Protein AF-A0A3B3Y789-F1 (afdb_monomer_lite)

pLDDT: mean 80.93, std 13.87, range [46.16, 96.81]

Secondary structure (DSSP, 8-state):
-HHHHHHHHHHTB-TTT-SBPSSEEE-TTS-EEEHHHHHHHHHHHSS-B-TTT-PBPS-SSPEE-TTS-SS------TTT-PPP-EEETTTTEEE-HHHHHHH-TTS-EEEHHHHHHHHHHHHHHHHHHHHHHHHHHHHHHHHHHHHHT-

Foldseek 3Di:
D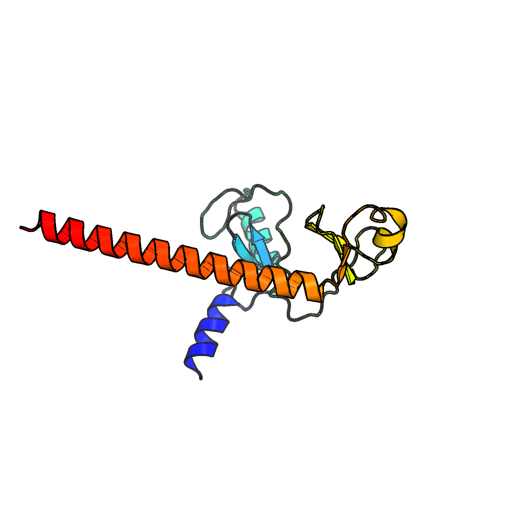VVVVVVVLVVQAAPQPRHGADQWFAAPVRHIHRPVRQVVVCVVVVANADPPPRHGGPDPDTHGDPPRDPDPDQDADPVPRAGFQKAFPVVRDTDGPVCCVPPDVVTDIDGPVVVVVVVVVVVVVVVVVVVVVVVVVVVVVVVVVVVVVD

Radius of gyration: 21.43 Å; chains: 1; bounding box: 45×42×57 Å

Organism: NCBI:txid48701

Structure (mmCIF, N/CA/C/O backbone):
data_AF-A0A3B3Y789-F1
#
_entry.id   AF-A0A3B3Y789-F1
#
loop_
_atom_site.group_PDB
_atom_site.id
_atom_site.type_symbol
_atom_site.label_atom_id
_atom_site.label_alt_id
_atom_site.label_comp_id
_atom_site.label_asym_id
_atom_site.label_entity_id
_atom_site.label_seq_id
_atom_site.pdbx_PDB_ins_code
_atom_site.Cartn_x
_atom_site.Cartn_y
_atom_site.Cartn_z
_atom_site.occupancy
_atom_site.B_iso_or_equiv
_atom_site.auth_seq_id
_atom_site.auth_comp_id
_atom_site.auth_asym_id
_atom_site.auth_atom_id
_atom_site.pdbx_PDB_model_num
ATOM 1 N N . MET A 1 1 ? 12.373 -3.901 26.995 1.00 46.16 1 MET A N 1
ATOM 2 C CA . MET A 1 1 ? 12.873 -4.333 25.666 1.00 46.16 1 MET A CA 1
ATOM 3 C C . MET A 1 1 ? 12.243 -5.641 25.188 1.00 46.16 1 MET A C 1
ATOM 5 O O . MET A 1 1 ? 11.983 -5.727 24.001 1.00 46.16 1 MET A O 1
ATOM 9 N N . ALA A 1 2 ? 11.931 -6.603 26.070 1.00 47.66 2 ALA A N 1
ATOM 10 C CA . ALA A 1 2 ? 11.267 -7.863 25.695 1.00 47.66 2 ALA A CA 1
ATOM 11 C C . ALA A 1 2 ? 9.770 -7.731 25.316 1.00 47.66 2 ALA A C 1
ATOM 13 O O . ALA A 1 2 ? 9.259 -8.516 24.522 1.00 47.66 2 ALA A O 1
ATOM 14 N N . GLU A 1 3 ? 9.063 -6.722 25.837 1.00 47.25 3 GLU A N 1
ATOM 15 C CA . GLU A 1 3 ? 7.634 -6.512 25.532 1.00 47.25 3 GLU A CA 1
ATOM 16 C C . GLU A 1 3 ? 7.398 -5.983 24.105 1.00 47.25 3 GLU A C 1
ATOM 18 O O . GLU A 1 3 ? 6.437 -6.375 23.450 1.00 47.25 3 GLU A O 1
ATOM 23 N N . ASN A 1 4 ? 8.319 -5.173 23.568 1.00 52.84 4 ASN A N 1
ATOM 24 C CA . ASN A 1 4 ? 8.231 -4.676 22.189 1.00 52.84 4 ASN A CA 1
ATOM 25 C C . ASN A 1 4 ? 8.496 -5.769 21.143 1.00 52.84 4 ASN A C 1
ATOM 27 O O . ASN A 1 4 ? 7.951 -5.694 20.045 1.00 52.84 4 ASN A O 1
ATOM 31 N N . THR A 1 5 ? 9.313 -6.778 21.464 1.00 57.31 5 THR A N 1
ATOM 32 C CA . THR A 1 5 ? 9.581 -7.909 20.561 1.00 57.31 5 THR A CA 1
ATOM 33 C C . THR A 1 5 ? 8.363 -8.815 20.407 1.00 57.31 5 THR A C 1
ATOM 35 O O . THR A 1 5 ? 8.026 -9.153 19.280 1.00 57.31 5 THR A O 1
ATOM 38 N N . ALA A 1 6 ? 7.633 -9.110 21.488 1.00 60.91 6 ALA A N 1
ATOM 39 C CA . ALA A 1 6 ? 6.424 -9.940 21.423 1.00 60.91 6 ALA A CA 1
ATOM 40 C C . ALA A 1 6 ? 5.292 -9.273 20.616 1.00 60.91 6 ALA A C 1
ATOM 42 O O . ALA A 1 6 ? 4.598 -9.918 19.830 1.00 60.91 6 ALA A O 1
ATOM 43 N N . VAL A 1 7 ? 5.133 -7.953 20.768 1.00 61.41 7 VAL A N 1
ATOM 44 C CA . VAL A 1 7 ? 4.184 -7.167 19.968 1.00 61.41 7 VAL A CA 1
ATOM 45 C C . VAL A 1 7 ? 4.569 -7.212 18.489 1.00 61.41 7 VAL A C 1
ATOM 47 O O . VAL A 1 7 ? 3.714 -7.487 17.649 1.00 61.41 7 VAL A O 1
ATOM 50 N N . LEU A 1 8 ? 5.848 -7.011 18.160 1.00 62.00 8 LEU A N 1
ATOM 51 C CA . LEU A 1 8 ? 6.326 -7.062 16.778 1.00 62.00 8 LEU A CA 1
ATOM 52 C C . LEU A 1 8 ? 6.169 -8.460 16.154 1.00 62.00 8 LEU A C 1
ATOM 54 O O . LEU A 1 8 ? 5.756 -8.565 15.005 1.00 62.00 8 LEU A O 1
ATOM 58 N N . GLU A 1 9 ? 6.427 -9.528 16.911 1.00 65.75 9 GLU A N 1
ATOM 59 C CA . GLU A 1 9 ? 6.245 -10.915 16.461 1.00 65.75 9 GLU A CA 1
ATOM 60 C C . GLU A 1 9 ? 4.791 -11.219 16.083 1.00 65.75 9 GLU A C 1
ATOM 62 O O . GLU A 1 9 ? 4.550 -11.887 15.077 1.00 65.75 9 GLU A O 1
ATOM 67 N N . SER A 1 10 ? 3.818 -10.660 16.814 1.00 66.25 10 SER A N 1
ATOM 68 C CA . SER A 1 10 ? 2.397 -10.805 16.474 1.00 66.25 10 SER A CA 1
ATOM 69 C C . SER A 1 10 ? 2.042 -10.172 15.123 1.00 66.25 10 SER A C 1
ATOM 71 O O . SER A 1 10 ? 1.288 -10.761 14.349 1.00 66.25 10 SER A O 1
ATOM 73 N N . PHE A 1 11 ? 2.651 -9.028 14.787 1.00 69.56 11 PHE A N 1
ATOM 74 C CA . PHE A 1 11 ? 2.436 -8.338 13.509 1.00 69.56 11 PHE A CA 1
ATOM 75 C C . PHE A 1 11 ? 3.104 -9.040 12.324 1.00 69.56 11 PHE A C 1
ATOM 77 O O . PHE A 1 11 ? 2.751 -8.784 11.176 1.00 69.56 11 PHE A O 1
ATOM 84 N N . LEU A 1 12 ? 4.057 -9.932 12.593 1.00 75.94 12 LEU A N 1
ATOM 85 C CA . LEU A 1 12 ? 4.789 -10.690 11.583 1.00 75.94 12 LEU A CA 1
ATOM 86 C C . LEU A 1 12 ? 4.290 -12.134 11.459 1.00 75.94 12 LEU A C 1
ATOM 88 O O . LEU A 1 12 ? 4.928 -12.939 10.779 1.00 75.94 12 LEU A O 1
ATOM 92 N N . SER A 1 13 ? 3.164 -12.465 12.096 1.00 83.94 13 SER A N 1
ATOM 93 C CA . SER A 1 13 ? 2.606 -13.815 12.129 1.00 83.94 13 SER A CA 1
ATOM 94 C C . SER A 1 13 ? 1.358 -13.950 11.257 1.00 83.94 13 SER A C 1
ATOM 96 O O . SER A 1 13 ? 0.477 -13.092 11.236 1.00 83.94 13 SER A O 1
ATOM 98 N N . CYS A 1 14 ? 1.261 -15.058 10.529 1.00 86.75 14 CYS A N 1
ATOM 99 C CA . CYS A 1 14 ? 0.092 -15.361 9.723 1.00 86.75 14 CYS A CA 1
ATOM 100 C C . CYS A 1 14 ? -1.045 -15.894 10.593 1.00 86.75 14 CYS A C 1
ATOM 102 O O . CYS A 1 14 ? -0.899 -16.919 11.246 1.00 86.75 14 CYS A O 1
ATOM 104 N N . HIS A 1 15 ? -2.231 -15.292 10.501 1.00 84.31 15 HIS A N 1
ATOM 105 C CA . HIS A 1 15 ? -3.414 -15.732 11.253 1.00 84.31 15 HIS A CA 1
ATOM 106 C C . HIS A 1 15 ? -3.969 -17.118 10.866 1.00 84.31 15 HIS A C 1
ATOM 108 O O . HIS A 1 15 ? -4.895 -17.598 11.512 1.00 84.31 15 HIS A O 1
ATOM 114 N N . VAL A 1 16 ? -3.448 -17.750 9.808 1.00 86.69 16 VAL A N 1
ATOM 115 C CA . VAL A 1 16 ? -3.881 -19.088 9.364 1.00 86.69 16 VAL A CA 1
ATOM 116 C C . VAL A 1 16 ? -2.952 -20.181 9.888 1.00 86.69 16 VAL A C 1
ATOM 118 O O . VAL A 1 16 ? -3.438 -21.190 10.387 1.00 86.69 16 VAL A O 1
ATOM 121 N N . CYS A 1 17 ? -1.631 -20.003 9.780 1.00 87.75 17 CYS A N 1
ATOM 122 C CA . CYS A 1 17 ? -0.660 -20.997 10.251 1.00 87.75 17 CYS A CA 1
ATOM 123 C C . CYS A 1 17 ? -0.012 -20.651 11.597 1.00 87.75 17 CYS A C 1
ATOM 125 O O . CYS A 1 17 ? 0.704 -21.482 12.138 1.00 87.75 17 CYS A O 1
ATOM 127 N N . SER A 1 18 ? -0.248 -19.450 12.130 1.00 84.19 18 SER A N 1
ATOM 128 C CA . SER A 1 18 ? 0.339 -18.925 13.373 1.00 84.19 18 SER A CA 1
ATOM 129 C C . SER A 1 18 ? 1.873 -18.893 13.392 1.00 84.19 18 SER A C 1
ATOM 131 O O . SER A 1 18 ? 2.484 -18.746 14.445 1.00 84.19 18 SER A O 1
ATOM 133 N N . GLU A 1 19 ? 2.501 -19.010 12.224 1.00 85.25 19 GLU A N 1
ATOM 134 C CA . GLU A 1 19 ? 3.946 -18.890 12.036 1.00 85.25 19 GLU A CA 1
ATOM 135 C C . GLU A 1 19 ? 4.287 -17.524 11.439 1.00 85.25 19 GLU A C 1
ATOM 137 O O . GLU A 1 19 ? 3.421 -16.841 10.884 1.00 85.25 19 GLU A O 1
ATOM 142 N N . THR A 1 20 ? 5.565 -17.145 11.491 1.00 81.62 20 THR A N 1
ATOM 143 C CA . THR A 1 20 ? 6.071 -15.977 10.764 1.00 81.62 20 THR A CA 1
ATOM 144 C C . THR A 1 20 ? 5.716 -16.068 9.278 1.00 81.62 20 THR A C 1
ATOM 146 O O . THR A 1 20 ? 5.804 -17.146 8.681 1.00 81.62 20 THR A O 1
ATOM 149 N N . PHE A 1 21 ? 5.317 -14.948 8.672 1.00 81.94 21 PHE A N 1
ATOM 150 C CA . PHE A 1 21 ? 4.915 -14.927 7.269 1.00 81.94 21 PHE A CA 1
ATOM 151 C C . PHE A 1 21 ? 5.984 -15.519 6.341 1.00 81.94 21 PHE A C 1
ATOM 153 O O . PHE A 1 21 ? 7.152 -15.132 6.362 1.00 81.94 21 PHE A O 1
ATOM 160 N N . ARG A 1 22 ? 5.549 -16.442 5.479 1.00 81.62 22 ARG A N 1
ATOM 161 C CA . ARG A 1 22 ? 6.324 -16.986 4.363 1.00 81.62 22 ARG A CA 1
ATOM 162 C C . ARG A 1 22 ? 5.665 -16.539 3.071 1.00 81.62 22 ARG A C 1
ATOM 164 O O . ARG A 1 22 ? 4.578 -17.023 2.758 1.00 81.62 22 ARG A O 1
ATOM 171 N N . ASP A 1 23 ? 6.332 -15.636 2.357 1.00 77.25 23 ASP A N 1
ATOM 172 C CA . ASP A 1 23 ? 5.824 -15.024 1.128 1.00 77.25 23 ASP A CA 1
ATOM 173 C C . ASP A 1 23 ? 4.433 -14.389 1.340 1.00 77.25 23 ASP A C 1
ATOM 175 O O . ASP A 1 23 ? 3.406 -14.956 0.950 1.00 77.25 23 ASP A O 1
ATOM 179 N N . PRO A 1 24 ? 4.375 -13.274 2.091 1.00 82.19 24 PRO A N 1
ATOM 180 C CA . PRO A 1 24 ? 3.126 -12.635 2.476 1.00 82.19 24 PRO A CA 1
ATOM 181 C C . PRO A 1 24 ? 2.371 -12.088 1.257 1.00 82.19 24 PRO A C 1
ATOM 183 O O . PRO A 1 24 ? 2.931 -11.464 0.355 1.00 82.19 24 PRO A O 1
ATOM 186 N N . VAL A 1 25 ? 1.059 -12.257 1.278 1.00 82.31 25 VAL A N 1
ATOM 187 C CA . VAL A 1 25 ? 0.138 -11.655 0.322 1.00 82.31 25 VAL A CA 1
ATOM 188 C C . VAL A 1 25 ? -0.944 -10.888 1.060 1.00 82.31 25 VAL A C 1
ATOM 190 O O . VAL A 1 25 ? -1.497 -11.374 2.050 1.00 82.31 25 VAL A O 1
ATOM 193 N N . SER A 1 26 ? -1.261 -9.703 0.549 1.00 83.62 26 SER A N 1
ATOM 194 C CA . SER A 1 26 ? -2.255 -8.792 1.105 1.00 83.62 26 SER A CA 1
ATOM 195 C C . SER A 1 26 ? -3.490 -8.733 0.216 1.00 83.62 26 SER A C 1
ATOM 197 O O . SER A 1 26 ? -3.426 -8.512 -0.997 1.00 83.62 26 SER A O 1
ATOM 199 N N . LEU A 1 27 ? -4.653 -8.919 0.837 1.00 82.75 27 LEU A N 1
ATOM 200 C CA . LEU A 1 27 ? -5.948 -8.729 0.182 1.00 82.75 27 LEU A CA 1
ATOM 201 C C . LEU A 1 27 ? -6.341 -7.248 0.161 1.00 82.75 27 LEU A C 1
ATOM 203 O O . LEU A 1 27 ? -5.851 -6.458 0.960 1.00 82.75 27 LEU A O 1
ATOM 207 N N . SER A 1 28 ? -7.335 -6.877 -0.654 1.00 79.75 28 SER A N 1
ATOM 208 C CA . SER A 1 28 ? -7.889 -5.506 -0.690 1.00 79.75 28 SER A CA 1
ATOM 209 C C . SER A 1 28 ? -8.486 -5.031 0.644 1.00 79.75 28 SER A C 1
ATOM 211 O O . SER A 1 28 ? -8.751 -3.849 0.833 1.00 79.75 28 SER A O 1
ATOM 213 N N . CYS A 1 29 ? -8.713 -5.949 1.585 1.00 83.31 29 CYS A N 1
ATOM 214 C CA . CYS A 1 29 ? -9.093 -5.639 2.960 1.00 83.31 29 CYS A CA 1
ATOM 215 C C . CYS A 1 29 ? -7.905 -5.393 3.909 1.00 83.31 29 CYS A C 1
ATOM 217 O O . CYS A 1 29 ? -8.142 -5.306 5.109 1.00 83.31 29 CYS A O 1
ATOM 219 N N . ASN A 1 30 ? -6.675 -5.314 3.387 1.00 79.25 30 ASN A N 1
ATOM 220 C CA . ASN A 1 30 ? -5.413 -5.100 4.108 1.00 79.25 30 ASN A CA 1
ATOM 221 C C . ASN A 1 30 ? -5.068 -6.175 5.152 1.00 79.25 30 ASN A C 1
ATOM 223 O O . ASN A 1 30 ? -4.294 -5.926 6.069 1.00 79.25 30 ASN A O 1
ATOM 227 N N . HIS A 1 31 ? -5.641 -7.372 5.018 1.00 85.44 31 HIS A N 1
ATOM 228 C CA . HIS A 1 31 ? -5.230 -8.533 5.800 1.00 85.44 31 HIS A CA 1
ATOM 229 C C . HIS A 1 31 ? -4.178 -9.325 5.028 1.00 85.44 31 HIS A C 1
ATOM 231 O O . HIS A 1 31 ? -4.399 -9.637 3.850 1.00 85.44 31 HIS A O 1
ATOM 237 N N . SER A 1 32 ? -3.094 -9.667 5.722 1.00 85.38 32 SER A N 1
ATOM 238 C CA . SER A 1 32 ? -1.949 -10.389 5.172 1.00 85.38 32 SER A CA 1
ATOM 239 C C . SER A 1 32 ? -1.960 -11.861 5.585 1.00 85.38 32 SER A C 1
ATOM 241 O O . SER A 1 32 ? -2.305 -12.212 6.717 1.00 85.38 32 SER A O 1
ATOM 243 N N . PHE A 1 33 ? -1.561 -12.737 4.664 1.00 87.44 33 PHE A N 1
ATOM 244 C CA . PHE A 1 33 ? -1.469 -14.189 4.851 1.00 87.44 33 PHE A CA 1
ATOM 245 C C . PHE A 1 33 ? -0.226 -14.725 4.147 1.00 87.44 33 PHE A C 1
ATOM 247 O O . PHE A 1 33 ? 0.250 -14.106 3.206 1.00 87.44 33 PHE A O 1
ATOM 254 N N . CYS A 1 34 ? 0.285 -15.895 4.532 1.00 87.56 34 CYS A N 1
ATOM 255 C CA . CYS A 1 34 ? 1.222 -16.605 3.658 1.00 87.56 34 CYS A CA 1
ATOM 256 C C . CYS A 1 34 ? 0.504 -16.958 2.348 1.00 87.56 34 CYS A C 1
ATOM 258 O O . CYS A 1 34 ? -0.630 -17.448 2.402 1.00 87.56 34 CYS A O 1
ATOM 260 N N . SER A 1 35 ? 1.167 -16.791 1.203 1.00 85.94 35 SER A N 1
ATOM 261 C CA . SER A 1 35 ? 0.619 -17.128 -0.120 1.00 85.94 35 SER A CA 1
ATOM 262 C C . SER A 1 35 ? -0.003 -18.533 -0.147 1.00 85.94 35 SER A C 1
ATOM 264 O O . SER A 1 35 ? -1.181 -18.714 -0.460 1.00 85.94 35 SER A O 1
ATOM 266 N N . SER A 1 36 ? 0.736 -19.523 0.363 1.00 88.25 36 SER A N 1
ATOM 267 C CA . SER A 1 36 ? 0.273 -20.914 0.460 1.00 88.25 36 SER A CA 1
ATOM 268 C C . SER A 1 36 ? -0.920 -21.118 1.402 1.00 88.25 36 SER A C 1
ATOM 270 O O . SER A 1 36 ? -1.747 -21.998 1.167 1.00 88.25 36 SER A O 1
ATOM 272 N N . CYS A 1 37 ? -1.029 -20.327 2.472 1.00 89.88 37 CYS A N 1
ATOM 273 C CA . CYS A 1 37 ? -2.140 -20.422 3.418 1.00 89.88 37 CYS A CA 1
ATOM 274 C C . CYS A 1 37 ? -3.426 -19.863 2.812 1.00 89.88 37 CYS A C 1
ATOM 276 O O . CYS A 1 37 ? -4.484 -20.479 2.939 1.00 89.88 37 CYS A O 1
ATOM 278 N N . LEU A 1 38 ? -3.327 -18.724 2.125 1.00 88.19 38 LEU A N 1
ATOM 279 C CA . LEU A 1 38 ? -4.458 -18.123 1.431 1.00 88.19 38 LEU A CA 1
ATOM 280 C C . LEU A 1 38 ? -4.944 -19.014 0.283 1.00 88.19 38 LEU A C 1
ATOM 282 O O . LEU A 1 38 ? -6.145 -19.249 0.164 1.00 88.19 38 LEU A O 1
ATOM 286 N N . GLN A 1 39 ? -4.020 -19.552 -0.517 1.00 87.25 39 GLN A N 1
ATOM 287 C CA . GLN A 1 39 ? -4.353 -20.434 -1.633 1.00 87.25 39 GLN A CA 1
ATOM 288 C C . GLN A 1 39 ? -5.100 -21.687 -1.160 1.00 87.25 39 GLN A C 1
ATOM 290 O O . GLN A 1 39 ? -6.194 -21.966 -1.650 1.00 87.25 39 GLN A O 1
ATOM 295 N N . LYS A 1 40 ? -4.571 -22.393 -0.151 1.00 90.12 40 LYS A N 1
ATOM 296 C CA . LYS A 1 40 ? -5.236 -23.573 0.428 1.00 90.12 40 LYS A CA 1
ATOM 297 C C . LYS A 1 40 ? -6.633 -23.246 0.950 1.00 90.12 40 LYS A C 1
ATOM 299 O O . LYS A 1 40 ? -7.557 -24.034 0.772 1.00 90.12 40 LYS A O 1
ATOM 304 N N . PHE A 1 41 ? -6.803 -22.088 1.586 1.00 89.38 41 PHE A N 1
ATOM 305 C CA . PHE A 1 41 ? -8.109 -21.652 2.073 1.00 89.38 41 PHE A CA 1
ATOM 306 C C . PHE A 1 41 ? -9.105 -21.429 0.923 1.00 89.38 41 PHE A C 1
ATOM 308 O O . PHE A 1 41 ? -10.253 -21.870 1.010 1.00 89.38 41 PHE A O 1
ATOM 315 N N . TRP A 1 42 ? -8.683 -20.788 -0.169 1.00 90.00 42 TRP A N 1
ATOM 316 C CA . TRP A 1 42 ? -9.528 -20.582 -1.352 1.00 90.00 42 TRP A CA 1
ATOM 317 C C . TRP A 1 42 ? -9.882 -21.883 -2.069 1.00 90.00 42 TRP A C 1
ATOM 319 O O . TRP A 1 42 ? -11.028 -22.052 -2.482 1.00 90.00 42 TRP A O 1
ATOM 329 N N . GLU A 1 43 ? -8.937 -22.817 -2.167 1.00 88.38 43 GLU A N 1
ATOM 330 C CA . GLU A 1 43 ? -9.172 -24.152 -2.727 1.00 88.38 43 GLU A CA 1
ATOM 331 C C . GLU A 1 43 ? -10.198 -24.940 -1.898 1.00 88.38 43 GLU A C 1
ATOM 333 O O . GLU A 1 43 ? -11.088 -25.574 -2.458 1.00 88.38 43 GLU A O 1
ATOM 338 N N . GLN A 1 44 ? -10.131 -24.853 -0.565 1.00 87.94 44 GLN A N 1
ATOM 339 C CA . GLN A 1 44 ? -11.061 -25.547 0.336 1.00 87.94 44 GLN A CA 1
ATOM 340 C C . GLN A 1 44 ? -12.463 -24.936 0.349 1.00 87.94 44 GLN A C 1
ATOM 342 O O . GLN A 1 44 ? -13.458 -25.651 0.435 1.00 87.94 44 GLN A O 1
ATOM 347 N N . THR A 1 45 ? -12.556 -23.608 0.310 1.00 85.12 45 THR A N 1
ATOM 348 C CA . THR A 1 45 ? -13.838 -22.899 0.439 1.00 85.12 45 THR A CA 1
ATOM 349 C C . THR A 1 45 ? -14.531 -22.652 -0.900 1.00 85.12 45 THR A C 1
ATOM 351 O O . THR A 1 45 ? -15.691 -22.231 -0.916 1.00 85.12 45 THR A O 1
ATOM 354 N N . GLY A 1 46 ? -13.837 -22.880 -2.021 1.00 84.38 46 GLY A N 1
ATOM 355 C CA . GLY A 1 46 ? -14.347 -22.635 -3.371 1.00 84.38 46 GLY A CA 1
ATOM 356 C C . GLY A 1 46 ? -14.658 -21.161 -3.651 1.00 84.38 46 GLY A C 1
ATOM 357 O O . GLY A 1 46 ? -15.366 -20.844 -4.604 1.00 84.38 46 GLY A O 1
ATOM 358 N N . ASN A 1 47 ? -14.177 -20.242 -2.809 1.00 85.12 47 ASN A N 1
ATOM 359 C CA . ASN A 1 47 ? -14.402 -18.812 -2.954 1.00 85.12 47 ASN A CA 1
ATOM 360 C C . ASN A 1 47 ? -13.150 -18.019 -2.572 1.00 85.12 47 ASN A C 1
ATOM 362 O O . ASN A 1 47 ? -12.339 -18.442 -1.755 1.00 85.12 47 ASN A O 1
ATOM 366 N N . LYS A 1 48 ? -13.007 -16.830 -3.161 1.00 84.69 48 LYS A N 1
ATOM 367 C CA . LYS A 1 48 ? -11.866 -15.940 -2.917 1.00 84.69 48 LYS A CA 1
ATOM 368 C C . LYS A 1 48 ? -12.119 -14.985 -1.745 1.00 84.69 48 LYS A C 1
ATOM 370 O O . LYS A 1 48 ? -11.915 -13.782 -1.886 1.00 84.69 48 LYS A O 1
ATOM 375 N N . ASN A 1 49 ? -12.632 -15.462 -0.611 1.00 88.44 49 ASN A N 1
ATOM 376 C CA . ASN A 1 49 ? -12.910 -14.597 0.543 1.00 88.44 49 ASN A CA 1
ATOM 377 C C . ASN A 1 49 ? -11.697 -14.454 1.469 1.00 88.44 49 ASN A C 1
ATOM 379 O O . ASN A 1 49 ? -10.811 -15.305 1.509 1.00 88.44 49 ASN A O 1
ATOM 383 N N . CYS A 1 50 ? -11.666 -13.363 2.232 1.00 87.56 50 CYS A N 1
ATOM 384 C CA . CYS A 1 50 ? -10.688 -13.168 3.295 1.00 87.56 50 CYS A CA 1
ATOM 385 C C . CYS A 1 50 ? -10.969 -14.107 4.486 1.00 87.56 50 CYS A C 1
ATOM 387 O O . CYS A 1 50 ? -12.088 -14.074 5.006 1.00 87.56 50 CYS A O 1
ATOM 389 N N . PRO A 1 51 ? -9.969 -14.858 4.989 1.00 88.44 51 PRO A N 1
ATOM 390 C CA . PRO A 1 51 ? -10.111 -15.688 6.190 1.00 88.44 51 PRO A CA 1
ATOM 391 C C . PRO A 1 51 ? -10.551 -14.927 7.451 1.00 88.44 51 PRO A C 1
ATOM 393 O O . PRO A 1 51 ? -11.210 -15.501 8.312 1.00 88.44 51 PRO A O 1
ATOM 396 N N . ILE A 1 52 ? -10.214 -13.635 7.562 1.00 88.12 52 ILE A N 1
ATOM 397 C CA . ILE A 1 52 ? -10.470 -12.833 8.770 1.00 88.12 52 ILE A CA 1
ATOM 398 C C . ILE A 1 52 ? -11.822 -12.125 8.692 1.00 88.12 52 ILE A C 1
ATOM 400 O O . ILE A 1 52 ? -12.683 -12.309 9.548 1.00 88.12 52 ILE A O 1
ATOM 404 N N . CYS A 1 53 ? -12.038 -11.316 7.654 1.00 87.81 53 CYS A N 1
ATOM 405 C CA . CYS A 1 53 ? -13.226 -10.463 7.561 1.00 87.81 53 CYS A CA 1
ATOM 406 C C . CYS A 1 53 ? -14.296 -10.981 6.594 1.00 87.81 53 CYS A C 1
ATOM 408 O O . CYS A 1 53 ? -15.312 -10.315 6.405 1.00 87.81 53 CYS A O 1
ATOM 410 N N . LYS A 1 54 ? -14.066 -12.132 5.941 1.00 86.19 54 LYS A N 1
ATOM 411 C CA . LYS A 1 54 ? -14.971 -12.773 4.964 1.00 86.19 54 LYS A CA 1
ATOM 412 C C . LYS A 1 54 ? -15.332 -11.915 3.748 1.00 86.19 54 LYS A C 1
ATOM 414 O O . LYS A 1 54 ? -16.143 -12.325 2.922 1.00 86.19 54 LYS A O 1
ATOM 419 N N . ARG A 1 55 ? -14.713 -10.740 3.592 1.00 85.00 55 ARG A N 1
ATOM 420 C CA . ARG A 1 55 ? -14.884 -9.883 2.418 1.00 85.00 55 ARG A CA 1
ATOM 421 C C . ARG A 1 55 ? -14.332 -10.602 1.188 1.00 85.00 55 ARG A C 1
ATOM 423 O O . ARG A 1 55 ? -13.223 -11.136 1.237 1.00 85.00 55 ARG A O 1
ATOM 430 N N . ARG A 1 56 ? -15.097 -10.594 0.095 1.00 82.69 56 ARG A N 1
ATOM 431 C CA . ARG A 1 56 ? -14.662 -11.132 -1.198 1.00 82.69 56 ARG A CA 1
ATOM 432 C C . ARG A 1 56 ? -13.452 -10.352 -1.701 1.00 82.69 56 ARG A C 1
ATOM 434 O O . ARG A 1 56 ? -13.494 -9.123 -1.755 1.00 82.69 56 ARG A O 1
ATOM 441 N N . SER A 1 57 ? -12.396 -11.066 -2.076 1.00 73.88 57 SER A N 1
ATOM 442 C CA . SER A 1 57 ? -11.261 -10.485 -2.781 1.00 73.88 57 SER A CA 1
ATOM 443 C C . SER A 1 57 ? -11.737 -9.943 -4.122 1.00 73.88 57 SER A C 1
ATOM 445 O O . SER A 1 57 ? -12.360 -10.655 -4.912 1.00 73.88 57 SER A O 1
ATOM 447 N N . SER A 1 58 ? -11.449 -8.669 -4.368 1.00 65.31 58 SER A N 1
ATOM 448 C CA . SER A 1 58 ? -11.777 -7.984 -5.620 1.00 65.31 58 SER A CA 1
ATOM 449 C C . SER A 1 58 ? -10.803 -8.328 -6.749 1.00 65.31 58 SER A C 1
ATOM 451 O O . SER A 1 58 ? -11.076 -8.003 -7.898 1.00 65.31 58 SER A O 1
ATOM 453 N N . ARG A 1 59 ? -9.651 -8.930 -6.425 1.00 57.81 59 ARG A N 1
ATOM 454 C CA . ARG A 1 59 ? -8.569 -9.216 -7.372 1.00 57.81 59 ARG A CA 1
ATOM 455 C C . ARG A 1 59 ? -8.395 -10.716 -7.542 1.00 57.81 59 ARG A C 1
ATOM 457 O O . ARG A 1 59 ? -8.494 -11.471 -6.570 1.00 57.81 59 ARG A O 1
ATOM 464 N N . GLU A 1 60 ? -8.149 -11.129 -8.783 1.00 55.03 60 GLU A N 1
ATOM 465 C CA . GLU A 1 60 ? -7.836 -12.521 -9.091 1.00 55.03 60 GLU A CA 1
ATOM 466 C C . GLU A 1 60 ? -6.482 -12.945 -8.526 1.00 55.03 60 GLU A C 1
ATOM 468 O O . GLU A 1 60 ? -6.378 -14.105 -8.122 1.00 55.03 60 GLU A O 1
ATOM 473 N N . ASP A 1 61 ? -5.548 -11.991 -8.427 1.00 56.88 61 ASP A N 1
ATOM 474 C CA . ASP A 1 61 ? -4.198 -12.139 -7.886 1.00 56.88 61 ASP A CA 1
ATOM 475 C C . ASP A 1 61 ? -4.005 -11.239 -6.637 1.00 56.88 61 ASP A C 1
ATOM 477 O O . ASP A 1 61 ? -4.222 -10.018 -6.714 1.00 56.88 61 ASP A O 1
ATOM 481 N N . PRO A 1 62 ? -3.703 -11.810 -5.455 1.00 57.16 62 PRO A N 1
ATOM 482 C CA . PRO A 1 62 ? -3.348 -11.061 -4.251 1.00 57.16 62 PRO A CA 1
ATOM 483 C C . PRO A 1 62 ? -2.134 -10.149 -4.466 1.00 57.16 62 PRO A C 1
ATOM 485 O O . PRO A 1 62 ? -1.192 -10.500 -5.165 1.00 57.16 62 PRO A O 1
ATOM 488 N N . PHE A 1 63 ? -2.114 -8.983 -3.819 1.00 56.09 63 PHE A N 1
ATOM 489 C CA . PHE A 1 63 ? -0.946 -8.103 -3.880 1.00 56.09 63 PHE A CA 1
ATOM 490 C C . PHE A 1 63 ? 0.196 -8.734 -3.070 1.00 56.09 63 PHE A C 1
ATOM 492 O O . PHE A 1 63 ? -0.017 -9.095 -1.912 1.00 56.09 63 PHE A O 1
ATOM 499 N N . ILE A 1 64 ? 1.392 -8.873 -3.649 1.00 55.41 64 ILE A N 1
ATOM 500 C CA . ILE A 1 64 ? 2.574 -9.336 -2.907 1.00 55.41 64 ILE A CA 1
ATOM 501 C C . ILE A 1 64 ? 2.955 -8.240 -1.913 1.00 55.41 64 ILE A C 1
ATOM 503 O O . ILE A 1 64 ? 3.256 -7.111 -2.308 1.00 55.41 64 ILE A O 1
ATOM 507 N N . ASP A 1 65 ? 2.926 -8.561 -0.622 1.00 55.25 65 ASP A N 1
ATOM 508 C CA . ASP A 1 65 ? 3.329 -7.615 0.409 1.00 55.25 65 ASP A CA 1
ATOM 509 C C . ASP A 1 65 ? 4.861 -7.566 0.479 1.00 55.25 65 ASP A C 1
ATOM 511 O O . ASP A 1 65 ? 5.519 -8.404 1.099 1.00 55.25 65 ASP A O 1
ATOM 515 N N . PHE A 1 66 ? 5.450 -6.578 -0.196 1.00 52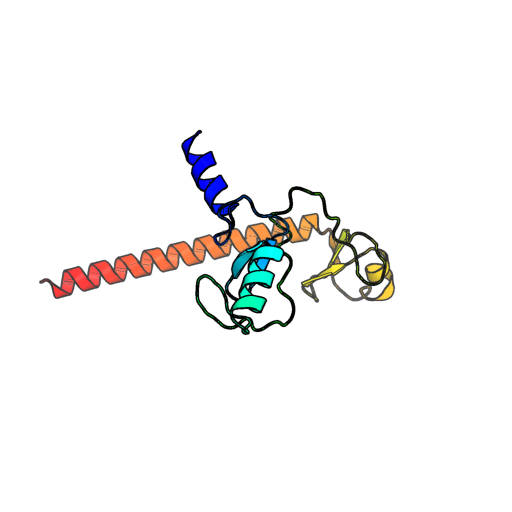.97 66 PHE A N 1
ATOM 516 C CA . PHE A 1 66 ? 6.900 -6.365 -0.236 1.00 52.97 66 PHE A CA 1
ATOM 517 C C . PHE A 1 66 ? 7.524 -6.140 1.153 1.00 52.97 66 PHE A C 1
ATOM 519 O O . PHE A 1 66 ? 8.742 -6.230 1.289 1.00 52.97 66 PHE A O 1
ATOM 526 N N . SER A 1 67 ? 6.722 -5.857 2.186 1.00 52.66 67 SER A N 1
ATOM 527 C CA . SER A 1 67 ? 7.212 -5.455 3.504 1.00 52.66 67 SER A CA 1
ATOM 528 C C . SER A 1 67 ? 7.650 -6.597 4.434 1.00 52.66 67 SER A C 1
ATOM 530 O O . SER A 1 67 ? 8.393 -6.312 5.371 1.00 52.66 67 SER A O 1
ATOM 532 N N . LEU A 1 68 ? 7.249 -7.864 4.219 1.00 53.09 68 LEU A N 1
ATOM 533 C CA . LEU A 1 68 ? 7.500 -8.944 5.210 1.00 53.09 68 LEU A CA 1
ATOM 534 C C . LEU A 1 68 ? 8.471 -10.040 4.743 1.00 53.09 68 LEU A C 1
ATOM 536 O O . LEU A 1 68 ? 8.769 -10.966 5.497 1.00 53.09 68 LEU A O 1
ATOM 540 N N . ASN A 1 69 ? 9.028 -9.933 3.535 1.00 47.50 69 ASN A N 1
ATOM 541 C CA . ASN A 1 69 ? 10.074 -10.846 3.082 1.00 47.50 69 ASN A CA 1
ATOM 542 C C . ASN A 1 69 ? 11.456 -10.354 3.557 1.00 47.50 69 ASN A C 1
ATOM 544 O O . ASN A 1 69 ? 11.999 -9.390 3.032 1.00 47.50 69 ASN A O 1
ATOM 548 N N . LYS A 1 70 ? 12.077 -11.081 4.498 1.00 47.44 70 LYS A N 1
ATOM 549 C CA . LYS A 1 70 ? 13.490 -10.916 4.924 1.00 47.44 70 LYS A CA 1
ATOM 550 C C . LYS A 1 70 ? 14.510 -11.208 3.800 1.00 47.44 70 LYS A C 1
ATOM 552 O O . LYS A 1 70 ? 15.715 -11.141 4.020 1.00 47.44 70 LYS A O 1
ATOM 557 N N . LEU A 1 71 ? 14.043 -11.570 2.606 1.00 48.00 71 LEU A N 1
ATOM 558 C CA . LEU A 1 71 ? 14.871 -11.793 1.430 1.00 48.00 71 LEU A CA 1
ATOM 559 C C . LEU A 1 71 ? 14.774 -10.551 0.547 1.00 48.00 71 LEU A C 1
ATOM 561 O O . LEU A 1 71 ? 13.675 -10.213 0.111 1.00 48.00 71 LEU A O 1
ATOM 565 N N . GLU A 1 72 ? 15.912 -9.899 0.308 1.00 48.19 72 GLU A N 1
ATOM 566 C CA . GLU A 1 72 ? 16.101 -8.722 -0.548 1.00 48.19 72 GLU A CA 1
ATOM 567 C C . GLU A 1 72 ? 15.589 -8.965 -1.980 1.00 48.19 72 GLU A C 1
ATOM 569 O O . GLU A 1 72 ? 16.347 -9.198 -2.924 1.00 48.19 72 GLU A O 1
ATOM 574 N N . ARG A 1 73 ? 14.270 -8.951 -2.173 1.00 53.06 73 ARG A N 1
ATOM 575 C CA . ARG A 1 73 ? 13.668 -9.003 -3.499 1.00 53.06 73 ARG A CA 1
ATOM 576 C C . ARG A 1 73 ? 13.794 -7.617 -4.108 1.00 53.06 73 ARG A C 1
ATOM 578 O O . ARG A 1 73 ? 13.068 -6.699 -3.740 1.00 53.06 73 ARG A O 1
ATOM 585 N N . LYS A 1 74 ? 14.750 -7.472 -5.028 1.00 58.22 74 LYS A N 1
ATOM 586 C CA . LYS A 1 74 ? 14.918 -6.259 -5.832 1.00 58.22 74 LYS A CA 1
ATOM 587 C C . LYS A 1 74 ? 13.637 -6.016 -6.627 1.00 58.22 74 LYS A C 1
ATOM 589 O O . LYS A 1 74 ? 13.254 -6.842 -7.452 1.00 58.22 74 LYS A O 1
ATOM 594 N N . VAL A 1 75 ? 12.983 -4.888 -6.367 1.00 69.62 75 VAL A N 1
ATOM 595 C CA . VAL A 1 75 ? 11.938 -4.362 -7.247 1.00 69.62 75 VAL A CA 1
ATOM 596 C C . VAL A 1 75 ? 12.616 -4.004 -8.568 1.00 69.62 75 VAL A C 1
ATOM 598 O O . VAL A 1 75 ? 13.555 -3.210 -8.580 1.00 69.62 75 VAL A O 1
ATOM 601 N N . VAL A 1 76 ? 12.171 -4.610 -9.666 1.00 81.31 76 VAL A N 1
ATOM 602 C CA . VAL A 1 76 ? 12.687 -4.347 -11.016 1.00 81.31 76 VAL A CA 1
ATOM 603 C C . VAL A 1 76 ? 11.552 -3.923 -11.937 1.00 81.31 76 VAL A C 1
ATOM 605 O O . VAL A 1 76 ? 10.394 -4.279 -11.728 1.00 81.31 76 VAL A O 1
ATOM 608 N N . CYS A 1 77 ? 11.875 -3.147 -12.963 1.00 82.19 77 CYS A N 1
ATOM 609 C CA . CYS A 1 77 ? 10.931 -2.776 -14.004 1.00 82.19 77 CYS A CA 1
ATOM 610 C C . CYS A 1 77 ? 10.523 -4.006 -14.823 1.00 82.19 77 CYS A C 1
ATOM 612 O O . CYS A 1 77 ? 11.383 -4.681 -15.379 1.00 82.19 77 CYS A O 1
ATOM 614 N N . GLU A 1 78 ? 9.220 -4.243 -14.988 1.00 78.75 78 GLU A N 1
ATOM 615 C CA . GLU A 1 78 ? 8.689 -5.381 -15.759 1.00 78.75 78 GLU A CA 1
ATOM 616 C C . GLU A 1 78 ? 9.172 -5.417 -17.217 1.00 78.75 78 GLU A C 1
ATOM 618 O O . GLU A 1 78 ? 9.320 -6.488 -17.797 1.00 78.75 78 GLU A O 1
ATOM 623 N N . LYS A 1 79 ? 9.421 -4.245 -17.818 1.00 82.88 79 LYS A N 1
ATOM 624 C CA . LYS A 1 79 ? 9.827 -4.133 -19.227 1.00 82.88 79 LYS A CA 1
ATOM 625 C C . LYS A 1 79 ? 11.331 -4.267 -19.441 1.00 82.88 79 LYS A C 1
ATOM 627 O O . LYS A 1 79 ? 11.748 -4.713 -20.503 1.00 82.88 79 LYS A O 1
ATOM 632 N N . HIS A 1 80 ? 12.133 -3.841 -18.467 1.00 80.19 80 HIS A N 1
ATOM 633 C CA . HIS A 1 80 ? 13.578 -3.665 -18.651 1.00 80.19 80 HIS A CA 1
ATOM 634 C C . HIS A 1 80 ? 14.422 -4.504 -17.689 1.00 80.19 80 HIS A C 1
ATOM 636 O O . HIS A 1 80 ? 15.631 -4.555 -17.855 1.00 80.19 80 HIS A O 1
ATOM 642 N N . SER A 1 81 ? 13.817 -5.145 -16.683 1.00 82.50 81 SER A N 1
ATOM 643 C CA . SER A 1 81 ? 14.510 -5.873 -15.607 1.00 82.50 81 SER A CA 1
ATOM 644 C C . SER A 1 81 ? 15.533 -5.034 -14.823 1.00 82.50 81 SER A C 1
ATOM 646 O O . SER A 1 81 ? 16.324 -5.576 -14.056 1.00 82.50 81 SER A O 1
ATOM 648 N N . GLU A 1 82 ? 15.478 -3.708 -14.969 1.00 81.88 82 GLU A N 1
ATOM 649 C CA . GLU A 1 82 ? 16.334 -2.745 -14.280 1.00 81.88 82 GLU A CA 1
ATOM 650 C C . GLU A 1 82 ? 15.684 -2.249 -12.992 1.00 81.88 82 GLU A C 1
ATOM 652 O O . GLU A 1 82 ? 14.463 -2.066 -12.923 1.00 81.88 82 GLU A O 1
ATOM 657 N N . VAL A 1 83 ? 16.504 -1.984 -11.976 1.00 83.31 83 VAL A N 1
ATOM 658 C CA . VAL A 1 83 ? 16.033 -1.434 -10.701 1.00 83.31 83 VAL A CA 1
ATOM 659 C C . VAL A 1 83 ? 15.604 0.025 -10.906 1.00 83.31 83 VAL A C 1
ATOM 661 O O . VAL A 1 83 ? 16.379 0.819 -11.445 1.00 83.31 83 VAL A O 1
ATOM 664 N N . PRO A 1 84 ? 14.379 0.409 -10.503 1.00 87.00 84 PRO A N 1
ATOM 665 C CA . PRO A 1 84 ? 13.971 1.805 -10.488 1.00 87.00 84 PRO A CA 1
ATOM 666 C C . PRO A 1 84 ? 14.860 2.640 -9.567 1.00 87.00 84 PRO A C 1
ATOM 668 O O . PRO A 1 84 ? 15.081 2.257 -8.423 1.00 87.00 84 PRO A O 1
ATOM 671 N N . TYR A 1 85 ? 15.336 3.779 -10.068 1.00 86.12 85 TYR A N 1
ATOM 672 C CA . TYR A 1 85 ? 16.096 4.767 -9.288 1.00 86.12 85 TYR A CA 1
ATOM 673 C C . TYR A 1 85 ? 15.350 6.106 -9.180 1.00 86.12 85 TYR A C 1
ATOM 675 O O . TYR A 1 85 ? 15.604 6.907 -8.285 1.00 86.12 85 TYR A O 1
ATOM 683 N N . TRP A 1 86 ? 14.371 6.321 -10.061 1.00 90.00 86 TRP A N 1
ATOM 684 C CA . TRP A 1 86 ? 13.626 7.568 -10.173 1.00 90.00 86 TRP A CA 1
ATOM 685 C C . TRP A 1 86 ? 12.161 7.379 -9.799 1.00 90.00 86 TRP A C 1
ATOM 687 O O . TRP A 1 86 ? 11.617 6.276 -9.859 1.00 90.00 86 TRP A O 1
ATOM 697 N N . PHE A 1 87 ? 11.505 8.468 -9.437 1.00 91.31 87 PHE A N 1
ATOM 698 C CA . PHE A 1 87 ? 10.081 8.552 -9.177 1.00 91.31 87 PHE A CA 1
ATOM 699 C C . PHE A 1 87 ? 9.484 9.643 -10.060 1.00 91.31 87 PHE A C 1
ATOM 701 O O . PHE A 1 87 ? 9.969 10.770 -10.073 1.00 91.31 87 PHE A O 1
ATOM 708 N N . CYS A 1 88 ? 8.443 9.304 -10.817 1.00 90.25 88 CYS A N 1
ATOM 709 C CA . CYS A 1 88 ? 7.684 10.273 -11.596 1.00 90.25 88 CYS A CA 1
ATOM 710 C C . CYS A 1 88 ? 6.543 10.815 -10.739 1.00 90.25 88 CYS A C 1
ATOM 712 O O . CYS A 1 88 ? 5.656 10.053 -10.350 1.00 90.25 88 CYS A O 1
ATOM 714 N N . GLU A 1 89 ? 6.556 12.118 -10.465 1.00 89.62 89 GLU A N 1
ATOM 715 C CA . GLU A 1 89 ? 5.532 12.765 -9.643 1.00 89.62 89 GLU A CA 1
ATOM 716 C C . GLU A 1 89 ? 4.183 12.855 -10.359 1.00 89.62 89 GLU A C 1
ATOM 718 O O . GLU A 1 89 ? 3.145 12.666 -9.726 1.00 89.62 89 GLU A O 1
ATOM 723 N N . ASP A 1 90 ? 4.192 13.074 -11.674 1.00 87.31 90 ASP A N 1
ATOM 724 C CA . ASP A 1 90 ? 2.966 13.216 -12.467 1.00 87.31 90 ASP A CA 1
ATOM 725 C C . ASP A 1 90 ? 2.155 11.913 -12.505 1.00 87.31 90 ASP A C 1
ATOM 727 O O . ASP A 1 90 ? 0.926 11.918 -12.439 1.00 87.31 90 ASP A O 1
ATOM 731 N N . GLU A 1 91 ? 2.851 10.777 -12.576 1.00 85.88 91 GLU A N 1
ATOM 732 C CA . GLU A 1 91 ? 2.239 9.447 -12.668 1.00 85.88 91 GLU A CA 1
ATOM 733 C C . GLU A 1 91 ? 2.284 8.657 -11.353 1.00 85.88 91 GLU A C 1
ATOM 735 O O . GLU A 1 91 ? 1.793 7.529 -11.300 1.00 85.88 91 GLU A O 1
ATOM 740 N N . GLN A 1 92 ? 2.878 9.226 -10.300 1.00 86.94 92 GLN A N 1
ATOM 741 C CA . GLN A 1 92 ? 3.014 8.622 -8.970 1.00 86.94 92 GLN A CA 1
ATOM 742 C C . GLN A 1 92 ? 3.578 7.187 -9.001 1.00 86.94 92 GLN A C 1
ATOM 744 O O . GLN A 1 92 ? 3.055 6.276 -8.352 1.00 86.94 92 GLN A O 1
ATOM 749 N N . ARG A 1 93 ? 4.652 6.957 -9.771 1.00 86.00 93 ARG A N 1
ATOM 750 C CA . ARG A 1 93 ? 5.270 5.624 -9.909 1.00 86.00 93 ARG A CA 1
ATOM 751 C C . ARG A 1 93 ? 6.789 5.654 -10.016 1.00 86.00 93 ARG A C 1
ATOM 753 O O . ARG A 1 93 ? 7.375 6.623 -10.491 1.00 86.00 93 ARG A O 1
ATOM 760 N N . ALA A 1 94 ? 7.416 4.544 -9.624 1.00 88.81 94 ALA A N 1
ATOM 761 C CA . ALA A 1 94 ? 8.851 4.337 -9.774 1.00 88.81 94 ALA A CA 1
ATOM 762 C C . ALA A 1 94 ? 9.228 4.079 -11.245 1.00 88.81 94 ALA A C 1
ATOM 764 O O . ALA A 1 94 ? 8.548 3.344 -11.968 1.00 88.81 94 ALA A O 1
ATOM 765 N N . VAL A 1 95 ? 10.332 4.676 -11.678 1.00 88.69 95 VAL A N 1
ATOM 766 C CA . VAL A 1 95 ? 10.818 4.709 -13.056 1.00 88.69 95 VAL A CA 1
ATOM 767 C C . VAL A 1 95 ? 12.261 4.198 -13.084 1.00 88.69 95 VAL A C 1
ATOM 769 O O . VAL A 1 95 ? 13.128 4.644 -12.331 1.00 88.69 95 VAL A O 1
ATOM 772 N N . CYS A 1 96 ? 12.522 3.212 -13.944 1.00 88.62 96 CYS A N 1
ATOM 773 C CA . CYS A 1 96 ? 13.884 2.743 -14.206 1.00 88.62 96 CYS A CA 1
ATOM 774 C C . CYS A 1 96 ? 14.636 3.692 -15.145 1.00 88.62 96 CYS A C 1
ATOM 776 O O . CYS A 1 96 ? 13.980 4.393 -15.922 1.00 88.62 96 CYS A O 1
ATOM 778 N N . PRO A 1 97 ? 15.982 3.668 -15.142 1.00 82.81 97 PRO A N 1
ATOM 779 C CA . PRO A 1 97 ? 16.785 4.553 -15.984 1.00 82.81 97 PRO A CA 1
ATOM 780 C C . PRO A 1 97 ? 16.372 4.513 -17.462 1.00 82.81 97 PRO A C 1
ATOM 782 O O . PRO A 1 97 ? 16.272 5.541 -18.112 1.00 82.81 97 PRO A O 1
ATOM 785 N N . VAL A 1 98 ? 16.017 3.340 -17.996 1.00 82.88 98 VAL A N 1
ATOM 786 C CA . VAL A 1 98 ? 15.604 3.196 -19.406 1.00 82.88 98 VAL A CA 1
ATOM 787 C C . VAL A 1 98 ? 14.255 3.875 -19.701 1.00 82.88 98 VAL A C 1
ATOM 789 O O . VAL A 1 98 ? 14.082 4.511 -20.746 1.00 82.88 98 VAL A O 1
ATOM 792 N N . CYS A 1 99 ? 13.289 3.762 -18.781 1.00 82.06 99 CYS A N 1
ATOM 793 C CA . CYS A 1 99 ? 11.973 4.396 -18.921 1.00 82.06 99 CYS A CA 1
ATOM 794 C C . CYS A 1 99 ? 12.059 5.920 -18.811 1.00 82.06 99 CYS A C 1
ATOM 796 O O . CYS A 1 99 ? 11.316 6.608 -19.509 1.00 82.06 99 CYS A O 1
ATOM 798 N N . GLU A 1 100 ? 12.942 6.429 -17.951 1.00 75.50 100 GLU A N 1
ATOM 799 C CA . GLU A 1 100 ? 13.174 7.864 -17.779 1.00 75.50 100 GLU A CA 1
ATOM 800 C C . GLU A 1 100 ? 13.528 8.510 -19.125 1.00 75.50 100 GLU A C 1
ATOM 802 O O . GLU A 1 100 ? 12.822 9.406 -19.589 1.00 75.50 100 GLU A O 1
ATOM 807 N N . PHE A 1 101 ? 14.539 7.961 -19.809 1.00 67.25 101 PHE A N 1
ATOM 808 C CA . PHE A 1 101 ? 15.001 8.476 -21.098 1.00 67.25 101 PHE A CA 1
ATOM 809 C C . PHE A 1 101 ? 13.964 8.376 -22.213 1.00 67.25 101 PHE A C 1
ATOM 811 O O . PHE A 1 101 ? 13.980 9.203 -23.116 1.00 67.25 101 PHE A O 1
ATOM 818 N N . SER A 1 102 ? 13.095 7.368 -22.205 1.00 71.44 102 SER A N 1
ATOM 819 C CA . SER A 1 102 ? 12.264 7.065 -23.381 1.00 71.44 102 SER A CA 1
ATOM 820 C C . SER A 1 102 ? 10.822 7.556 -23.265 1.00 71.44 102 SER A C 1
ATOM 822 O O . SER A 1 102 ? 10.194 7.833 -24.282 1.00 71.44 102 SER A O 1
ATOM 824 N N . LEU A 1 103 ? 10.272 7.629 -22.048 1.00 73.50 103 LEU A N 1
ATOM 825 C CA . LEU A 1 103 ? 8.832 7.819 -21.821 1.00 73.50 103 LEU A CA 1
ATOM 826 C C . LEU A 1 103 ? 8.495 8.967 -20.860 1.00 73.50 103 LEU A C 1
ATOM 828 O O . LEU A 1 103 ? 7.336 9.359 -20.804 1.00 73.50 103 LEU A O 1
ATOM 832 N N . HIS A 1 104 ? 9.468 9.499 -20.113 1.00 78.12 104 HIS A N 1
ATOM 833 C CA . HIS A 1 104 ? 9.219 10.486 -19.053 1.00 78.12 104 HIS A CA 1
ATOM 834 C C . HIS A 1 104 ? 10.005 11.796 -19.216 1.00 78.12 104 HIS A C 1
ATOM 836 O O . HIS A 1 104 ? 10.104 12.563 -18.267 1.00 78.12 104 HIS A O 1
ATOM 842 N N . GLN A 1 105 ? 10.524 12.101 -20.411 1.00 76.81 105 GLN A N 1
ATOM 843 C CA . GLN A 1 105 ? 11.312 13.324 -20.652 1.00 76.81 105 GLN A CA 1
ATOM 844 C C . GLN A 1 105 ? 10.545 14.625 -20.357 1.00 76.81 105 GLN A C 1
ATOM 846 O O . GLN A 1 105 ? 11.149 15.636 -20.013 1.00 76.81 105 GLN A O 1
ATOM 851 N N . SER A 1 106 ? 9.221 14.613 -20.526 1.00 83.25 106 SER A N 1
ATOM 852 C CA . SER A 1 106 ? 8.345 15.761 -20.270 1.00 83.25 106 SER A CA 1
ATOM 853 C C . SER A 1 106 ? 7.724 15.765 -18.874 1.00 83.25 106 SER A C 1
ATOM 855 O O . SER A 1 106 ? 6.939 16.663 -18.580 1.00 83.25 106 SER A O 1
ATOM 857 N N . HIS A 1 107 ? 8.006 14.758 -18.045 1.00 89.94 107 HIS A N 1
ATOM 858 C CA . HIS A 1 107 ? 7.425 14.619 -16.713 1.00 89.94 107 HIS A CA 1
ATOM 859 C C . HIS A 1 107 ? 8.417 15.049 -15.639 1.00 89.94 107 HIS A C 1
ATOM 861 O O . HIS A 1 107 ? 9.633 14.930 -15.806 1.00 89.94 107 HIS A O 1
ATOM 867 N N . LYS A 1 108 ? 7.896 15.515 -14.504 1.00 88.75 108 LYS A N 1
ATOM 868 C CA . LYS A 1 108 ? 8.727 15.783 -13.335 1.00 88.75 108 LYS A CA 1
ATOM 869 C C . LYS A 1 108 ? 9.156 14.450 -12.723 1.00 88.75 108 LYS A C 1
ATOM 871 O O . LYS A 1 108 ? 8.338 13.690 -12.194 1.00 88.75 108 LYS A O 1
ATOM 876 N N . VAL A 1 109 ? 10.451 14.165 -12.830 1.00 91.25 109 VAL A N 1
ATOM 877 C CA . VAL A 1 109 ? 11.106 12.993 -12.244 1.00 91.25 109 VAL A CA 1
ATOM 878 C C . VAL A 1 109 ? 12.121 13.433 -11.193 1.00 91.25 109 VAL A C 1
ATOM 880 O O . VAL A 1 109 ? 12.850 14.402 -11.392 1.00 91.25 109 VAL A O 1
ATOM 883 N N . VAL A 1 110 ? 12.145 12.730 -10.065 1.00 91.38 110 VAL A N 1
ATOM 884 C CA . VAL A 1 110 ? 13.036 12.986 -8.921 1.00 91.38 110 VAL A CA 1
ATOM 885 C C . VAL A 1 110 ? 13.647 11.668 -8.429 1.00 91.38 110 VAL A C 1
ATOM 887 O O . VAL A 1 110 ? 13.100 10.604 -8.736 1.00 91.38 110 VAL A O 1
ATOM 890 N N . PRO A 1 111 ? 14.770 11.671 -7.688 1.00 92.00 111 PRO A N 1
ATOM 891 C CA . PRO A 1 111 ? 15.286 10.462 -7.046 1.00 92.00 111 PRO A CA 1
ATOM 892 C C . PRO A 1 111 ? 14.243 9.815 -6.123 1.00 92.00 111 PRO A C 1
ATOM 894 O O . PRO A 1 111 ? 13.492 10.512 -5.434 1.00 92.00 111 PRO A O 1
ATOM 897 N N . ILE A 1 112 ? 14.210 8.480 -6.064 1.00 90.25 112 ILE A N 1
ATOM 898 C CA . ILE A 1 112 ? 13.270 7.760 -5.185 1.00 90.25 112 ILE A CA 1
ATOM 899 C C . ILE A 1 112 ? 13.477 8.149 -3.720 1.00 90.25 112 ILE A C 1
ATOM 901 O O . ILE A 1 112 ? 12.505 8.284 -2.982 1.00 90.25 112 ILE A O 1
ATOM 905 N N . GLU A 1 113 ? 14.719 8.344 -3.284 1.00 88.31 113 GLU A N 1
ATOM 906 C CA . GLU A 1 113 ? 15.041 8.695 -1.901 1.00 88.31 113 GLU A CA 1
ATOM 907 C C . GLU A 1 113 ? 14.412 10.031 -1.492 1.00 88.31 113 GLU A C 1
ATOM 909 O O . GLU A 1 113 ? 13.905 10.158 -0.375 1.00 88.31 113 GLU A O 1
ATOM 914 N N . GLU A 1 114 ? 14.407 11.000 -2.409 1.00 92.50 114 GLU A N 1
ATOM 915 C CA . GLU A 1 114 ? 13.805 12.319 -2.219 1.00 92.50 114 GLU A CA 1
ATOM 916 C C . GLU A 1 114 ? 12.283 12.202 -2.104 1.00 92.50 114 GLU A C 1
ATOM 918 O O . GLU A 1 114 ? 11.719 12.571 -1.071 1.00 92.50 114 GLU A O 1
ATOM 923 N N . ALA A 1 115 ? 11.639 11.557 -3.084 1.00 91.44 115 ALA A N 1
ATOM 924 C CA . ALA A 1 115 ? 10.195 11.319 -3.066 1.00 91.44 115 ALA A CA 1
ATOM 925 C C . ALA A 1 115 ? 9.751 10.556 -1.806 1.00 91.44 115 ALA A C 1
ATOM 927 O O . ALA A 1 115 ? 8.748 10.892 -1.178 1.00 91.44 115 ALA A O 1
ATOM 928 N N . VAL A 1 116 ? 10.513 9.542 -1.383 1.00 89.62 116 VAL A N 1
ATOM 929 C CA . VAL A 1 116 ? 10.236 8.780 -0.157 1.00 89.62 116 VAL A CA 1
ATOM 930 C C . VAL A 1 116 ? 10.311 9.672 1.078 1.00 89.62 116 VAL A C 1
ATOM 932 O O . VAL A 1 116 ? 9.501 9.504 1.993 1.00 89.62 116 VAL A O 1
ATOM 935 N N . SER A 1 117 ? 11.279 10.584 1.140 1.00 91.50 117 SER A N 1
ATOM 936 C CA . SER A 1 117 ? 11.430 11.501 2.269 1.00 91.50 117 SER A CA 1
ATOM 937 C C . SER A 1 117 ? 10.236 12.454 2.363 1.00 91.50 117 SER A C 1
ATOM 939 O O . SER A 1 117 ? 9.600 12.545 3.416 1.00 91.50 117 SER A O 1
ATOM 941 N N . GLU A 1 118 ? 9.858 13.079 1.247 1.00 91.50 118 GLU A N 1
ATOM 942 C CA . GLU A 1 118 ? 8.726 14.010 1.187 1.00 91.50 118 GLU A CA 1
ATOM 943 C C . GLU A 1 118 ? 7.391 13.325 1.498 1.00 91.50 118 GLU A C 1
ATOM 945 O O . GLU A 1 118 ? 6.637 13.781 2.362 1.00 91.50 118 GLU A O 1
ATOM 950 N N . LEU A 1 119 ? 7.121 12.175 0.872 1.00 89.81 119 LEU A N 1
ATOM 951 C CA . LEU A 1 119 ? 5.895 11.408 1.106 1.00 89.81 119 LEU A CA 1
ATOM 952 C C . LEU A 1 119 ? 5.776 10.946 2.563 1.00 89.81 119 LEU A C 1
ATOM 954 O O . LEU A 1 119 ? 4.677 10.923 3.122 1.00 89.81 119 LEU A O 1
ATOM 958 N N . LYS A 1 120 ? 6.896 10.599 3.211 1.00 92.50 120 LYS A N 1
ATOM 959 C CA . LYS A 1 120 ? 6.905 10.246 4.638 1.00 92.50 120 LYS A CA 1
ATOM 960 C C . LYS A 1 120 ? 6.532 11.430 5.520 1.00 92.50 120 LYS A C 1
ATOM 962 O O . LYS A 1 120 ? 5.772 11.241 6.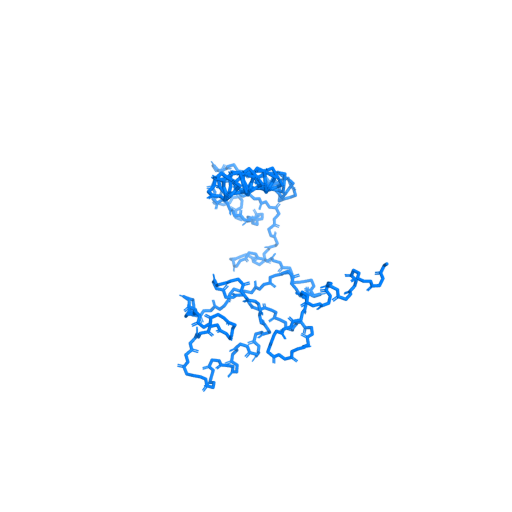470 1.00 92.50 120 LYS A O 1
ATOM 967 N N . GLU A 1 121 ? 7.057 12.621 5.248 1.00 94.31 121 GLU A N 1
ATOM 968 C CA . GLU A 1 121 ? 6.710 13.820 6.018 1.00 94.31 121 GLU A CA 1
ATOM 969 C C . GLU A 1 121 ? 5.246 14.216 5.812 1.00 94.31 121 GLU A C 1
ATOM 971 O O . GLU A 1 121 ? 4.533 14.465 6.791 1.00 94.31 121 GLU A O 1
ATOM 976 N N . GLN A 1 122 ? 4.757 14.147 4.572 1.00 94.00 122 GLN A N 1
ATOM 977 C CA . GLN A 1 122 ? 3.347 14.365 4.265 1.00 94.00 122 GLN A CA 1
ATOM 978 C C . GLN A 1 122 ? 2.457 13.396 5.057 1.00 94.00 122 GLN A C 1
ATOM 980 O O . GLN A 1 122 ? 1.575 13.833 5.801 1.00 94.00 122 GLN A O 1
ATOM 985 N N . LEU A 1 123 ? 2.761 12.094 5.018 1.00 94.56 123 LEU A N 1
ATOM 986 C CA . LEU A 1 123 ? 2.011 11.074 5.752 1.00 94.56 123 LEU A CA 1
ATOM 987 C C . LEU A 1 123 ? 2.017 11.314 7.269 1.00 94.56 123 LEU A C 1
ATOM 989 O O . LEU A 1 123 ? 0.983 11.169 7.923 1.00 94.56 123 LEU A O 1
ATOM 993 N N . LYS A 1 124 ? 3.161 11.696 7.854 1.00 94.75 124 LYS A N 1
ATOM 994 C CA . LYS A 1 124 ? 3.252 12.030 9.287 1.00 94.75 124 LYS A CA 1
ATOM 995 C C . LYS A 1 124 ? 2.346 13.206 9.644 1.00 94.75 124 LYS A C 1
ATOM 997 O O . LYS A 1 124 ? 1.666 13.162 10.674 1.00 94.75 124 LYS A O 1
ATOM 1002 N N . SER A 1 125 ? 2.335 14.243 8.809 1.00 96.00 125 SER A N 1
ATOM 1003 C CA . SER A 1 125 ? 1.501 15.427 9.021 1.00 96.00 125 SER A CA 1
ATOM 1004 C C . SER A 1 125 ? 0.006 15.085 8.965 1.00 96.00 125 SER A C 1
ATOM 1006 O O . SER A 1 125 ? -0.752 15.459 9.867 1.00 96.00 125 SER A O 1
ATOM 1008 N N . ASP A 1 126 ? -0.397 14.270 7.989 1.00 95.56 126 ASP A N 1
ATOM 1009 C CA . ASP A 1 126 ? -1.780 13.838 7.802 1.00 95.56 126 ASP A CA 1
ATOM 1010 C C . ASP A 1 126 ? -2.244 12.938 8.950 1.00 95.56 126 ASP A C 1
ATOM 1012 O O . ASP A 1 126 ? -3.330 13.134 9.505 1.00 95.56 126 ASP A O 1
ATOM 1016 N N . LEU A 1 127 ? -1.394 12.004 9.389 1.00 96.00 127 LEU A N 1
ATOM 1017 C CA . LEU A 1 127 ? -1.664 11.161 10.554 1.00 96.00 127 LEU A CA 1
ATOM 1018 C C . LEU A 1 127 ? -1.873 11.991 11.823 1.00 96.00 127 LEU A C 1
ATOM 1020 O O . LEU A 1 127 ? -2.814 11.723 12.574 1.00 96.00 127 LEU A O 1
ATOM 1024 N N . LYS A 1 128 ? -1.044 13.014 12.058 1.00 95.81 128 LYS A N 1
ATOM 1025 C CA . LYS A 1 128 ? -1.196 13.915 13.208 1.00 95.81 128 LYS A CA 1
ATOM 1026 C C . LYS A 1 128 ? -2.520 14.682 13.142 1.00 95.81 128 LYS A C 1
ATOM 1028 O O . LYS A 1 128 ? -3.278 14.683 14.109 1.00 95.81 128 LYS A O 1
ATOM 1033 N N . SER A 1 129 ? -2.846 15.247 11.980 1.00 96.75 129 SER A N 1
ATOM 1034 C CA . SER A 1 129 ? -4.114 15.951 11.740 1.00 96.75 129 SER A CA 1
ATOM 1035 C C . SER A 1 129 ? -5.336 15.060 12.005 1.00 96.75 129 SER A C 1
ATOM 1037 O O . SER A 1 129 ? -6.288 15.470 12.679 1.00 96.75 129 SER A O 1
ATOM 1039 N N . LEU A 1 130 ? -5.309 13.810 11.532 1.00 95.88 130 LEU A N 1
ATOM 1040 C CA . LEU A 1 130 ? -6.378 12.839 11.772 1.00 95.88 130 LEU A CA 1
ATOM 1041 C C . LEU A 1 130 ? -6.487 12.441 13.251 1.00 95.88 130 LEU A C 1
ATOM 1043 O O . LEU A 1 130 ? -7.600 12.317 13.770 1.00 95.88 130 LEU A O 1
ATOM 1047 N N . GLN A 1 131 ? -5.362 12.279 13.951 1.00 96.19 131 GLN A N 1
ATOM 1048 C CA . GLN A 1 131 ? -5.356 11.999 15.390 1.00 96.19 131 GLN A CA 1
ATOM 1049 C C . GLN A 1 131 ? -5.964 13.147 16.199 1.00 96.19 131 GLN A C 1
ATOM 1051 O O . GLN A 1 131 ? -6.782 12.893 17.087 1.00 96.19 131 GLN A O 1
ATOM 1056 N N . ASP A 1 132 ? -5.637 14.393 15.860 1.00 95.62 132 ASP A N 1
ATOM 1057 C CA . ASP A 1 132 ? -6.190 15.575 16.520 1.00 95.62 132 ASP A CA 1
ATOM 1058 C C . ASP A 1 132 ? -7.702 15.684 16.296 1.00 95.62 132 ASP A C 1
ATOM 1060 O O . ASP A 1 132 ? -8.459 15.897 17.247 1.00 95.62 132 ASP A O 1
ATOM 1064 N N . LYS A 1 133 ? -8.171 15.463 15.059 1.00 95.75 133 LYS A N 1
ATOM 1065 C CA . LYS A 1 133 ? -9.610 15.418 14.737 1.00 95.75 133 LYS A CA 1
ATOM 1066 C C . LYS A 1 133 ? -10.338 14.336 1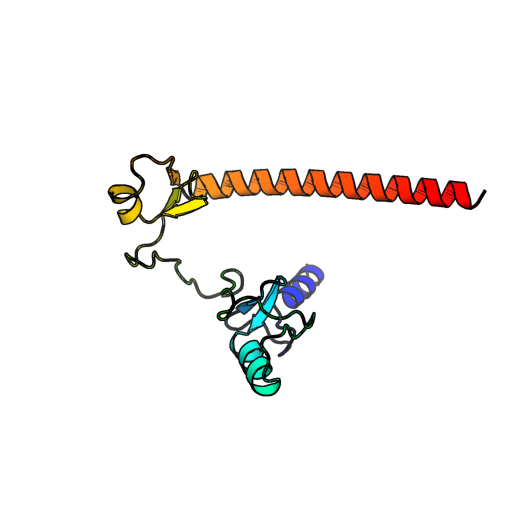5.535 1.00 95.75 133 LYS A C 1
ATOM 1068 O O . LYS A 1 133 ? -11.382 14.611 16.124 1.00 95.75 133 LYS A O 1
ATOM 1073 N N . ARG A 1 134 ? -9.771 13.129 15.615 1.00 96.81 134 ARG A N 1
ATOM 1074 C CA . ARG A 1 134 ? -10.321 12.026 16.417 1.00 96.81 134 ARG A CA 1
ATOM 1075 C C . ARG A 1 134 ? -10.412 12.396 17.899 1.00 96.81 134 ARG A C 1
ATOM 1077 O O . ARG A 1 134 ? -11.414 12.096 18.541 1.00 96.81 134 ARG A O 1
ATOM 1084 N N . ASN A 1 135 ? -9.379 13.028 18.455 1.00 95.25 135 ASN A N 1
ATOM 1085 C CA . ASN A 1 135 ? -9.356 13.409 19.868 1.00 95.25 135 ASN A CA 1
ATOM 1086 C C . ASN A 1 135 ? -10.398 14.497 20.174 1.00 95.25 135 ASN A C 1
ATOM 1088 O O . ASN A 1 135 ? -11.099 14.391 21.178 1.00 95.25 135 ASN A O 1
ATOM 1092 N N . LYS A 1 136 ? -10.561 15.482 19.279 1.00 95.81 136 LYS A N 1
ATOM 1093 C CA . LYS A 1 136 ? -11.628 16.491 19.373 1.00 95.81 136 LYS A CA 1
ATOM 1094 C C . LYS A 1 136 ? -13.015 15.853 19.342 1.00 95.81 136 LYS A C 1
ATOM 1096 O O . LYS A 1 136 ? -13.837 16.173 20.189 1.00 95.81 136 LYS A O 1
ATOM 1101 N N . HIS A 1 137 ? -13.255 14.909 18.429 1.00 94.56 137 HIS A N 1
ATOM 1102 C CA . HIS A 1 137 ? -14.534 14.195 18.360 1.00 94.56 137 HIS A CA 1
ATOM 1103 C C . HIS A 1 137 ? -14.844 13.445 19.663 1.00 94.56 137 HIS A C 1
ATOM 1105 O O . HIS A 1 137 ? -15.933 13.588 20.204 1.00 94.56 137 HIS A O 1
ATOM 1111 N N . LYS A 1 138 ? -13.862 12.723 20.221 1.00 94.44 138 LYS A N 1
ATOM 1112 C CA . LYS A 1 138 ? -14.008 12.041 21.519 1.00 94.44 138 LYS A CA 1
ATOM 1113 C C . LYS A 1 138 ? -14.286 13.001 22.675 1.00 94.44 138 LYS A C 1
ATOM 1115 O O . LYS A 1 138 ? -14.935 12.617 23.639 1.00 94.44 138 LYS A O 1
ATOM 1120 N N . GLN A 1 139 ? -13.747 14.219 22.628 1.00 93.75 139 GLN A N 1
ATOM 1121 C CA . GLN A 1 139 ? -14.019 15.225 23.651 1.00 93.75 139 GLN A CA 1
ATOM 1122 C C . GLN A 1 139 ? -15.457 15.736 23.553 1.00 93.75 139 GLN A C 1
ATOM 1124 O O . GLN A 1 139 ? -16.125 15.818 24.575 1.00 93.75 139 GLN A O 1
ATOM 1129 N N . VAL A 1 140 ? -15.934 16.015 22.336 1.00 95.25 140 VAL A N 1
ATOM 1130 C CA . VAL A 1 140 ? -17.323 16.433 22.095 1.00 95.25 140 VAL A CA 1
ATOM 1131 C C . VAL A 1 140 ? -18.309 15.347 22.530 1.00 95.25 140 VAL A C 1
ATOM 1133 O O . VAL A 1 140 ? -19.279 15.650 23.214 1.00 95.25 140 VAL A O 1
ATOM 1136 N N . GLU A 1 141 ? -18.030 14.087 22.198 1.00 93.81 141 GLU A N 1
ATOM 1137 C CA . GLU A 1 141 ? -18.836 12.929 22.605 1.00 93.81 141 GLU A CA 1
ATOM 1138 C C . GLU A 1 141 ? -18.960 12.836 24.133 1.00 93.81 141 GLU A C 1
ATOM 1140 O O . GLU A 1 141 ? -20.068 12.824 24.653 1.00 93.81 141 GLU A O 1
ATOM 1145 N N . LYS A 1 142 ? -17.840 12.940 24.865 1.00 92.88 142 LYS A N 1
ATOM 1146 C CA . LYS A 1 142 ? -17.859 12.985 26.337 1.00 92.88 142 LYS A CA 1
ATOM 1147 C C . LYS A 1 142 ? -18.686 14.144 26.883 1.00 92.88 142 LYS A C 1
ATOM 1149 O O . LYS A 1 142 ? -19.508 13.939 27.762 1.00 92.88 142 LYS A O 1
ATOM 1154 N N . THR A 1 143 ? -18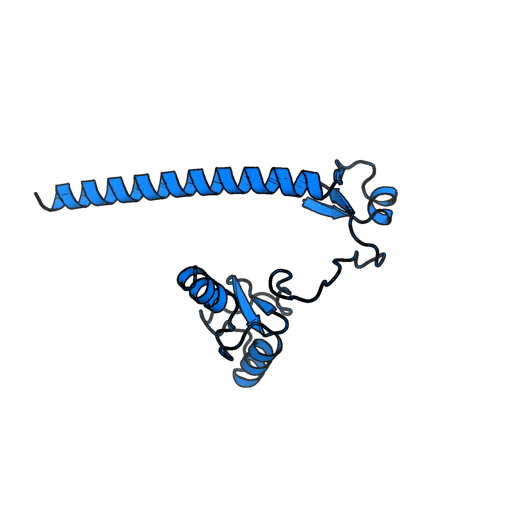.497 15.354 26.349 1.00 92.94 143 THR A N 1
ATOM 1155 C CA . THR A 1 143 ? -19.267 16.517 26.817 1.00 92.94 143 THR A CA 1
ATOM 1156 C C . THR A 1 143 ? -20.760 16.378 26.536 1.00 92.94 143 THR A C 1
ATOM 1158 O O . THR A 1 143 ? -21.568 16.898 27.294 1.00 92.94 143 THR A O 1
ATOM 1161 N N . TYR A 1 144 ? -21.137 15.695 25.454 1.00 90.50 144 TYR A N 1
ATOM 1162 C CA . TYR A 1 144 ? -22.532 15.424 25.129 1.00 90.50 144 TYR A CA 1
ATOM 1163 C C . TYR A 1 144 ? -23.139 14.404 26.100 1.00 90.50 144 TYR A C 1
ATOM 1165 O O . TYR A 1 144 ? -24.224 14.645 26.627 1.00 90.50 144 TYR A O 1
ATOM 1173 N N . ASP A 1 145 ? -22.411 13.325 26.395 1.00 91.94 145 ASP A N 1
ATOM 1174 C CA . ASP A 1 145 ? -22.820 12.312 27.372 1.00 91.94 145 ASP A CA 1
ATOM 1175 C C . ASP A 1 145 ? -22.979 12.910 28.782 1.00 91.94 145 ASP A C 1
ATOM 1177 O O . ASP A 1 145 ? -23.982 12.650 29.447 1.00 91.94 145 ASP A O 1
ATOM 1181 N N . ASP A 1 146 ? -22.043 13.768 29.205 1.00 89.00 146 ASP A N 1
ATOM 1182 C CA . ASP A 1 146 ? -22.090 14.467 30.498 1.00 89.00 146 ASP A CA 1
ATOM 1183 C C . ASP A 1 146 ? -23.325 15.385 30.609 1.00 89.00 146 ASP A C 1
ATOM 1185 O O . ASP A 1 146 ? -23.926 15.500 31.675 1.00 89.00 146 ASP A O 1
ATOM 1189 N N . VAL A 1 147 ? -23.730 16.029 29.506 1.00 89.75 147 VAL A N 1
ATOM 1190 C CA . VAL A 1 147 ? -24.913 16.908 29.462 1.00 89.75 147 VAL A CA 1
ATOM 1191 C C . VAL A 1 147 ? -26.224 16.118 29.466 1.00 89.75 147 VAL A C 1
ATOM 1193 O O . VAL A 1 147 ? -27.201 16.602 30.021 1.00 89.75 147 VAL A O 1
ATOM 1196 N N . ILE A 1 148 ? -26.276 14.918 28.879 1.00 84.88 148 ILE A N 1
ATOM 1197 C CA . ILE A 1 148 ? -27.485 14.070 28.900 1.00 84.88 148 ILE A CA 1
ATOM 1198 C C . ILE A 1 148 ? -27.735 13.458 30.286 1.00 84.88 148 ILE A C 1
ATOM 1200 O O . ILE A 1 148 ? -28.877 13.156 30.631 1.00 84.88 148 ILE A O 1
ATOM 1204 N N . GLN A 1 149 ? -26.680 13.229 31.069 1.00 72.00 149 GLN A N 1
ATOM 1205 C CA . GLN A 1 149 ? -26.786 12.638 32.407 1.00 72.00 149 GLN A CA 1
ATOM 1206 C C . GLN A 1 149 ? -27.195 13.640 33.506 1.00 72.00 149 GLN A C 1
ATOM 1208 O O . GLN A 1 149 ? -27.395 13.219 34.650 1.00 72.00 149 GLN A O 1
ATOM 1213 N N . HIS A 1 150 ? -27.348 14.926 33.171 1.00 54.72 150 HIS A N 1
ATOM 1214 C CA . HIS A 1 150 ? -27.823 16.003 34.048 1.00 54.72 150 HI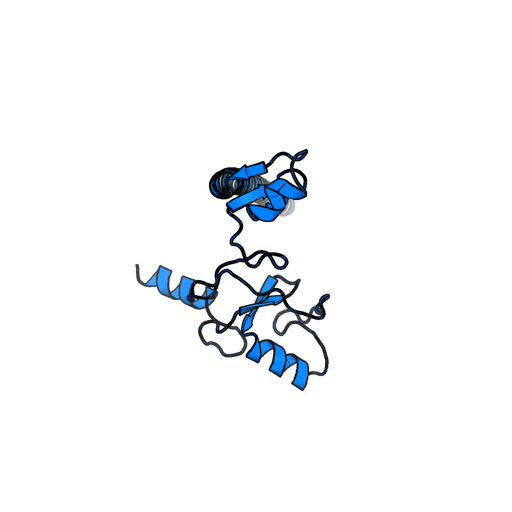S A CA 1
ATOM 1215 C C . HIS A 1 150 ? -29.229 16.481 33.666 1.00 54.72 150 HIS A C 1
ATOM 1217 O O . HIS A 1 150 ? -29.968 16.858 34.605 1.00 54.72 150 HIS A O 1
#

InterPro domains:
  IPR000315 B-box-type zinc finger [PF00643] (74-112)
  IPR000315 B-box-type zinc finger [PS50119] (72-112)
  IPR000315 B-box-type zinc finger [SM00336] (72-112)
  IPR001841 Zinc finger, RING-type [PS50089] (14-54)
  IPR001841 Zinc finger, RING-type [SM00184] (14-53)
  IPR013083 Zinc finger, RING/FYVE/PHD-type [G3DSA:3.30.40.10] (2-63)
  IPR017907 Zinc finger, RING-type, conserved site [PS00518] (29-38)
  IPR027370 Zinc finger, RING-type, eukaryotic [PF13445] (14-51)
  IPR050143 Tripartite motif-containing [PTHR24103] (12-142)

Sequence (150 aa):
MAENTAVLESFLSCHVCSETFRDPVSLSCNHSFCSSCLQKFWEQTGNKNCPICKRRSSREDPFIDFSLNKLERKVVCEKHSEVPYWFCEDEQRAVCPVCEFSLHQSHKVVPIEEAVSELKEQLKSDLKSLQDKRNKHKQVEKTYDDVIQH